Protein AF-A0A351JWB8-F1 (afdb_monomer_lite)

Sequence (113 aa):
MTRWIAVGLVFLVGVEALAQGTSRELGDQLLSFIQSTAELIGEGLVRLVNLVLPEHREIGPDLVQPLGYLGLITVILLLFGILEAARKVIWIVVAVGWVLLLVRIVLDVLRVT

Secondary structure (DSSP, 8-state):
-HHHHHHHHHHHHHHHHHHHHHHHHHHHHHHHHHHHHHHHHHHHHHHHHHHHS-TTSPPPGGGHHHHHHHHHHHHHHHHHHHHHHHHHHHHHHHHHHHHHHHHHHHHHHHH--

pLDDT: mean 82.53, std 13.2, range [49.47, 97.94]

Structure (mmCIF, N/CA/C/O backbone):
data_AF-A0A351JWB8-F1
#
_entry.id   AF-A0A351JWB8-F1
#
loop_
_atom_site.group_PDB
_atom_site.id
_atom_site.type_symbol
_atom_site.label_atom_id
_atom_site.label_alt_id
_atom_site.label_comp_id
_atom_site.label_asym_id
_atom_site.label_entity_id
_atom_site.label_seq_id
_atom_site.pdbx_PDB_ins_code
_atom_site.Cartn_x
_atom_site.Cartn_y
_atom_site.Cartn_z
_atom_site.occupancy
_atom_site.B_iso_or_equiv
_atom_site.auth_seq_id
_atom_site.auth_comp_id
_atom_site.auth_asym_id
_atom_site.auth_atom_id
_atom_site.pdbx_PDB_model_num
ATOM 1 N N . MET A 1 1 ? 21.751 49.439 18.386 1.00 56.28 1 MET A N 1
ATOM 2 C CA . MET A 1 1 ? 22.051 48.176 17.668 1.00 56.28 1 MET A CA 1
ATOM 3 C C . MET A 1 1 ? 21.227 46.982 18.171 1.00 56.28 1 MET A C 1
ATOM 5 O O . MET A 1 1 ? 20.914 46.106 17.383 1.00 56.28 1 MET A O 1
ATOM 9 N N . THR A 1 2 ? 20.759 46.981 19.423 1.00 60.03 2 THR A N 1
ATOM 10 C CA . THR A 1 2 ? 19.995 45.889 20.070 1.00 60.03 2 THR A CA 1
ATOM 11 C C . THR A 1 2 ? 18.649 45.535 19.413 1.00 60.03 2 THR A C 1
ATOM 13 O O . THR A 1 2 ? 18.224 44.386 19.448 1.00 60.03 2 THR A O 1
ATOM 16 N N . ARG A 1 3 ? 17.983 46.500 18.760 1.00 55.75 3 ARG A N 1
ATOM 17 C CA . ARG A 1 3 ? 16.656 46.306 18.137 1.00 55.75 3 ARG A CA 1
ATOM 18 C C . ARG A 1 3 ? 16.677 45.424 16.883 1.00 55.75 3 ARG A C 1
ATOM 20 O O . ARG A 1 3 ? 15.670 44.802 16.582 1.00 55.75 3 ARG A O 1
ATOM 27 N N . TRP A 1 4 ? 17.809 45.337 16.185 1.00 56.03 4 TRP A N 1
ATOM 28 C CA . TRP A 1 4 ? 17.942 44.515 14.974 1.00 56.03 4 TRP A CA 1
ATOM 29 C C . TRP A 1 4 ? 18.211 43.039 15.301 1.00 56.03 4 TRP A C 1
ATOM 31 O O . TRP A 1 4 ? 17.745 42.156 14.590 1.00 56.03 4 TRP A O 1
ATOM 41 N N . ILE A 1 5 ? 18.877 42.769 16.429 1.00 60.06 5 ILE A N 1
ATOM 42 C CA . ILE A 1 5 ? 19.139 41.405 16.914 1.00 60.06 5 ILE A CA 1
ATOM 43 C C . ILE A 1 5 ? 17.839 40.751 17.402 1.00 60.06 5 ILE A C 1
ATOM 45 O O . ILE A 1 5 ? 17.585 39.591 17.097 1.00 60.06 5 ILE A O 1
ATOM 49 N N . ALA A 1 6 ? 16.971 41.509 18.082 1.00 58.50 6 ALA A N 1
ATOM 50 C CA . ALA A 1 6 ? 15.677 41.008 18.547 1.00 58.50 6 ALA A CA 1
ATOM 51 C C . ALA A 1 6 ? 14.751 40.579 17.391 1.00 58.50 6 ALA A C 1
ATOM 53 O O . ALA A 1 6 ? 14.078 39.559 17.493 1.00 58.50 6 ALA A O 1
ATOM 54 N N . VAL A 1 7 ? 14.754 41.312 16.271 1.00 60.50 7 VAL A N 1
ATOM 55 C CA . VAL A 1 7 ? 13.951 40.960 15.085 1.00 60.50 7 VAL A CA 1
ATOM 56 C C . VAL A 1 7 ? 14.489 39.699 14.402 1.00 60.50 7 VAL A C 1
ATOM 58 O O . VAL A 1 7 ? 13.702 38.829 14.038 1.00 60.50 7 VAL A O 1
ATOM 61 N N . GLY A 1 8 ? 15.814 39.553 14.285 1.00 59.69 8 GLY A N 1
ATOM 62 C CA . GLY A 1 8 ? 16.426 38.344 13.718 1.00 59.69 8 GLY A CA 1
ATOM 63 C C . GLY A 1 8 ? 16.163 37.083 14.551 1.00 59.69 8 GLY A C 1
ATOM 64 O O . GLY A 1 8 ? 15.930 36.012 13.997 1.00 59.69 8 GLY A O 1
ATOM 65 N N . LEU A 1 9 ? 16.131 37.217 15.880 1.00 58.25 9 LEU A N 1
ATOM 66 C CA . LEU A 1 9 ? 15.932 36.097 16.804 1.00 58.25 9 LEU A CA 1
ATOM 67 C C . LEU A 1 9 ? 14.464 35.630 16.850 1.00 58.25 9 LEU A C 1
ATOM 69 O O . LEU A 1 9 ? 14.206 34.432 16.917 1.00 58.25 9 LEU A O 1
A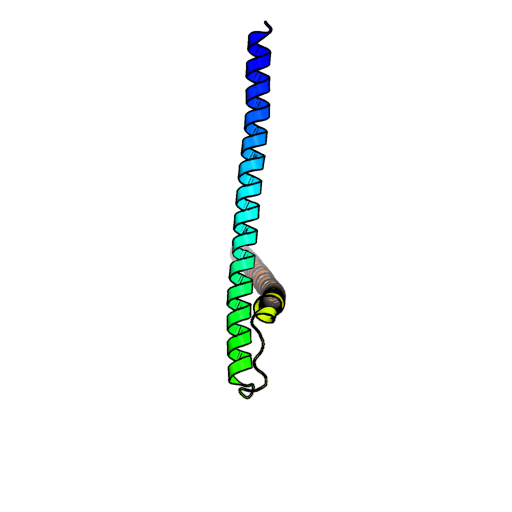TOM 73 N N . VAL A 1 10 ? 13.499 36.549 16.717 1.00 60.78 10 VAL A N 1
ATOM 74 C CA . VAL A 1 10 ? 12.066 36.214 16.591 1.00 60.78 10 VAL A CA 1
ATOM 75 C C . VAL A 1 10 ? 11.757 35.542 15.249 1.00 60.78 10 VAL A C 1
ATOM 77 O O . VAL A 1 10 ? 10.967 34.600 15.209 1.00 60.78 10 VAL A O 1
ATOM 80 N N . PHE A 1 11 ? 12.403 35.970 14.158 1.00 59.62 11 PHE A N 1
ATOM 81 C CA . PHE A 1 11 ? 12.224 35.340 12.845 1.00 59.62 11 PHE A CA 1
ATOM 82 C C . PHE A 1 11 ? 12.750 33.896 12.804 1.00 59.62 11 PHE A C 1
ATOM 84 O O . PHE A 1 11 ? 12.086 33.034 12.238 1.00 59.62 11 PHE A O 1
ATOM 91 N N . LEU A 1 12 ? 13.891 33.608 13.440 1.00 59.84 12 LEU A N 1
ATOM 92 C CA . LEU A 1 12 ? 14.439 32.245 13.517 1.00 59.84 12 LEU A CA 1
ATOM 93 C C . LEU A 1 12 ? 13.548 31.297 14.336 1.00 59.84 12 LEU A C 1
ATOM 95 O O . LEU A 1 12 ? 13.252 30.197 13.880 1.00 59.84 12 LEU A O 1
ATOM 99 N N . VAL A 1 13 ? 13.053 31.738 15.497 1.00 60.84 13 VAL A N 1
ATOM 100 C CA . VAL A 1 13 ? 12.159 30.926 16.348 1.00 60.84 13 VAL A CA 1
ATOM 101 C C . VAL A 1 13 ? 10.789 30.707 15.694 1.00 60.84 13 VAL A C 1
ATOM 103 O O . VAL A 1 13 ? 10.220 29.621 15.798 1.00 60.84 13 VAL A O 1
ATOM 106 N N . GLY A 1 14 ? 10.265 31.709 14.980 1.00 61.34 14 GLY A N 1
ATOM 107 C CA . GLY A 1 14 ? 8.997 31.591 14.257 1.00 61.34 14 GLY A CA 1
ATOM 108 C C . GLY A 1 14 ? 9.033 30.537 13.145 1.00 61.34 14 GLY A C 1
ATOM 109 O O . GLY A 1 14 ? 8.073 29.791 12.985 1.00 61.34 14 GLY A O 1
ATOM 110 N N . VAL A 1 15 ? 10.146 30.423 12.412 1.00 62.34 15 VAL A N 1
ATOM 111 C CA . VAL A 1 15 ? 10.291 29.435 11.327 1.00 62.34 15 VAL A CA 1
ATOM 112 C C . VAL A 1 15 ? 10.356 28.002 11.868 1.00 62.34 15 VAL A C 1
ATOM 114 O O . VAL A 1 15 ? 9.712 27.116 11.307 1.00 62.34 15 VAL A O 1
ATOM 117 N N . GLU A 1 16 ? 11.052 27.765 12.984 1.00 60.25 16 GLU A N 1
ATOM 118 C CA . GLU A 1 16 ? 11.097 26.430 13.600 1.00 60.25 16 GLU A CA 1
ATOM 119 C C . GLU A 1 16 ? 9.748 26.020 14.206 1.00 60.25 16 GLU A C 1
ATOM 121 O O . GLU A 1 16 ? 9.339 24.866 14.078 1.00 60.25 16 GLU A O 1
ATOM 126 N N . ALA A 1 17 ? 9.007 26.967 14.791 1.00 63.38 17 ALA A N 1
ATOM 127 C CA . ALA A 1 17 ? 7.660 26.717 15.299 1.00 63.38 17 ALA A CA 1
ATOM 128 C C . ALA A 1 17 ? 6.665 26.369 14.175 1.00 63.38 17 ALA A C 1
ATOM 130 O O . ALA A 1 17 ? 5.829 25.482 14.347 1.00 63.38 17 ALA A O 1
ATOM 131 N N . LEU A 1 18 ? 6.778 27.010 13.005 1.00 63.53 18 LEU A N 1
ATOM 132 C CA . LEU A 1 18 ? 5.954 26.686 11.833 1.00 63.53 18 LEU A CA 1
ATOM 133 C C . LEU A 1 18 ? 6.305 25.314 11.239 1.00 63.53 18 LEU A C 1
ATOM 135 O O . LEU A 1 18 ? 5.407 24.557 10.862 1.00 63.53 18 LEU A O 1
ATOM 139 N N . ALA A 1 19 ? 7.591 24.956 11.203 1.00 66.06 19 ALA A N 1
ATOM 140 C CA . ALA A 1 19 ? 8.038 23.633 10.767 1.00 66.06 19 ALA A CA 1
ATOM 141 C C . ALA A 1 19 ? 7.582 22.520 11.733 1.00 66.06 19 ALA A C 1
ATOM 143 O O . ALA A 1 19 ? 7.132 21.455 11.300 1.00 66.06 19 ALA A O 1
ATOM 144 N N . GLN A 1 20 ? 7.631 22.772 13.045 1.00 69.69 20 GLN A N 1
ATOM 145 C CA . GLN A 1 20 ? 7.108 21.854 14.062 1.00 69.69 20 GLN A CA 1
ATOM 146 C C . GLN A 1 20 ? 5.580 21.730 14.015 1.00 69.69 20 GLN A C 1
ATOM 148 O O . GLN A 1 20 ? 5.059 20.628 14.172 1.00 69.69 20 GLN A O 1
ATOM 153 N N . GLY A 1 21 ? 4.861 22.828 13.765 1.00 73.81 21 GLY A N 1
ATOM 154 C CA . GLY A 1 21 ? 3.408 22.806 13.581 1.00 73.81 21 GLY A CA 1
ATOM 155 C C . GLY A 1 21 ? 3.006 21.963 12.373 1.00 73.81 21 GLY A C 1
ATOM 156 O O . GLY A 1 21 ? 2.210 21.041 12.503 1.00 73.81 21 GLY A O 1
ATOM 157 N N . THR A 1 22 ? 3.660 22.198 11.232 1.00 78.06 22 THR A N 1
ATOM 158 C CA . THR A 1 22 ? 3.401 21.458 9.986 1.00 78.06 22 THR A CA 1
ATOM 159 C C . THR A 1 22 ? 3.710 19.966 10.135 1.00 78.06 22 THR A C 1
ATOM 161 O O . THR A 1 22 ? 2.926 19.122 9.715 1.00 78.06 22 THR A O 1
ATOM 164 N N . SER A 1 23 ? 4.842 19.608 10.750 1.00 77.50 23 SER A N 1
ATOM 165 C CA . SER A 1 23 ? 5.201 18.195 10.953 1.00 77.50 23 SER A CA 1
ATOM 166 C C . SER A 1 23 ? 4.276 17.468 11.932 1.00 77.50 23 SER A C 1
ATOM 168 O O . SER A 1 23 ? 3.962 16.302 11.697 1.00 77.50 23 SER A O 1
ATOM 170 N N . ARG A 1 24 ? 3.800 18.139 12.991 1.00 81.38 24 ARG A N 1
ATOM 171 C CA . ARG A 1 24 ? 2.776 17.581 13.889 1.00 81.38 24 ARG A CA 1
ATOM 172 C C . ARG A 1 24 ? 1.453 17.359 13.177 1.00 81.38 24 ARG A C 1
ATOM 174 O O . ARG A 1 24 ? 0.903 16.275 13.284 1.00 81.38 24 ARG A O 1
ATOM 181 N N . GLU A 1 25 ? 0.992 18.340 12.412 1.00 86.19 25 GLU A N 1
ATOM 182 C CA . GLU A 1 25 ? -0.284 18.255 11.700 1.00 86.19 25 GLU A CA 1
ATOM 183 C C . GLU A 1 25 ? -0.272 17.135 10.649 1.00 86.19 25 GLU A C 1
ATOM 185 O O . GLU A 1 25 ? -1.203 16.336 10.582 1.00 86.19 25 GLU A O 1
ATOM 190 N N . LEU A 1 26 ? 0.835 16.985 9.911 1.00 88.38 26 LEU A N 1
ATOM 191 C CA . LEU A 1 26 ? 1.038 15.852 9.002 1.00 88.38 26 LEU A CA 1
ATOM 192 C C . LEU A 1 26 ? 1.067 14.506 9.743 1.00 88.38 26 LEU A C 1
ATOM 194 O O . LEU A 1 26 ? 0.512 13.521 9.254 1.00 88.38 26 LEU A O 1
ATOM 198 N N . GLY A 1 27 ? 1.710 14.451 10.912 1.00 87.69 27 GLY A N 1
ATOM 199 C CA . GLY A 1 27 ? 1.752 13.257 11.756 1.00 87.69 27 GLY A CA 1
ATOM 200 C C . GLY A 1 27 ? 0.368 12.853 12.261 1.00 87.69 27 GLY A C 1
ATOM 201 O O . GLY A 1 27 ? -0.024 11.698 12.105 1.00 87.69 27 GLY A O 1
ATOM 202 N N . ASP A 1 28 ? -0.392 13.810 12.788 1.00 90.81 28 ASP A N 1
ATOM 203 C CA . ASP A 1 28 ? -1.752 13.602 13.288 1.00 90.81 28 ASP A CA 1
ATOM 204 C C . ASP A 1 28 ? -2.701 13.182 12.160 1.00 90.81 28 ASP A C 1
ATOM 206 O O . ASP A 1 28 ? -3.511 12.269 12.329 1.00 90.81 28 ASP A O 1
ATOM 210 N N . GLN A 1 29 ? -2.559 13.777 10.973 1.00 91.94 29 GLN A N 1
ATOM 211 C CA . GLN A 1 29 ? -3.353 13.414 9.803 1.00 91.94 29 GLN A CA 1
ATOM 212 C C .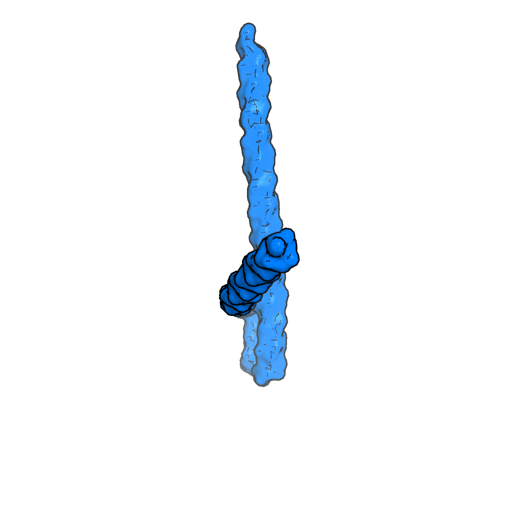 GLN A 1 29 ? -3.047 11.988 9.319 1.00 91.94 29 GLN A C 1
ATOM 214 O O . GLN A 1 29 ? -3.966 11.241 8.978 1.00 91.94 29 GLN A O 1
ATOM 219 N N . LEU A 1 30 ? -1.776 11.575 9.333 1.00 92.25 30 LEU A N 1
ATOM 220 C CA . LEU A 1 30 ? -1.379 10.200 9.016 1.00 92.25 30 LEU A CA 1
ATOM 221 C C . LEU A 1 30 ? -1.881 9.200 10.064 1.00 92.25 30 LEU A C 1
ATOM 223 O O . LEU A 1 30 ? -2.408 8.152 9.697 1.00 92.25 30 LEU A O 1
ATOM 227 N N . LEU A 1 31 ? -1.752 9.517 11.354 1.00 90.06 31 LEU A N 1
ATOM 228 C CA . LEU A 1 31 ? -2.277 8.696 12.449 1.00 90.06 31 LEU A CA 1
ATOM 229 C C . LEU A 1 31 ? -3.793 8.529 12.338 1.00 90.06 31 LEU A C 1
ATOM 231 O O . LEU A 1 31 ? -4.287 7.407 12.424 1.00 90.06 31 LEU A O 1
ATOM 235 N N . SER A 1 32 ? -4.515 9.616 12.068 1.00 92.69 32 SER A N 1
ATOM 236 C CA . SER A 1 32 ? -5.960 9.592 11.843 1.00 92.69 32 SER A CA 1
ATOM 237 C C . SER A 1 32 ? -6.330 8.722 10.641 1.00 92.69 32 SER A C 1
ATOM 239 O O . SER A 1 32 ? -7.251 7.909 10.728 1.00 92.69 32 SER A O 1
ATOM 241 N N . PHE A 1 33 ? -5.575 8.817 9.543 1.00 91.25 33 PHE A N 1
ATOM 242 C CA . PHE A 1 33 ? -5.787 7.975 8.369 1.00 91.25 33 PHE A CA 1
ATOM 243 C C . PHE A 1 33 ? -5.568 6.487 8.674 1.00 91.25 33 PHE A C 1
ATOM 245 O O . PHE A 1 33 ? -6.392 5.648 8.301 1.00 91.25 33 PHE A O 1
ATOM 252 N N . ILE A 1 34 ? -4.484 6.148 9.379 1.00 91.25 34 ILE A N 1
ATOM 253 C CA . ILE A 1 34 ? -4.180 4.770 9.789 1.00 91.25 34 ILE A CA 1
ATOM 254 C C . ILE A 1 34 ? -5.274 4.239 10.716 1.00 91.25 34 ILE A C 1
ATOM 256 O O . ILE A 1 34 ? -5.763 3.132 10.498 1.00 91.25 34 ILE A O 1
ATOM 260 N N . GLN A 1 35 ? -5.687 5.030 11.707 1.00 92.62 35 GLN A N 1
ATOM 261 C CA . GLN A 1 35 ? -6.730 4.655 12.656 1.00 92.62 35 GLN A CA 1
ATOM 262 C C . GLN A 1 35 ? -8.070 4.417 11.952 1.00 92.62 35 GLN A C 1
ATOM 264 O O . GLN A 1 35 ? -8.679 3.368 12.148 1.00 92.62 35 GLN A O 1
ATOM 269 N N . SER A 1 36 ? -8.485 5.335 11.075 1.00 92.94 36 SER A N 1
ATOM 270 C CA . SER A 1 36 ? -9.716 5.200 10.288 1.00 92.94 36 SER A CA 1
ATOM 271 C C . SER A 1 36 ? -9.681 3.972 9.373 1.00 92.94 36 SER A C 1
ATOM 273 O O . SER A 1 36 ? -10.660 3.232 9.276 1.00 92.94 36 SER A O 1
ATOM 275 N N . THR A 1 37 ? -8.539 3.708 8.734 1.00 91.94 37 THR A N 1
ATOM 276 C CA . THR A 1 37 ? -8.373 2.532 7.870 1.00 91.94 37 THR A CA 1
ATOM 277 C C . THR A 1 37 ? -8.424 1.239 8.684 1.00 91.94 37 THR A C 1
ATOM 279 O O . THR A 1 37 ? -9.073 0.278 8.271 1.00 91.94 37 THR A O 1
ATOM 282 N N . ALA A 1 38 ? -7.766 1.208 9.846 1.00 91.31 38 ALA A N 1
ATOM 283 C CA . ALA A 1 38 ? -7.791 0.063 10.746 1.00 91.31 38 ALA A CA 1
ATOM 284 C C . ALA A 1 38 ? -9.216 -0.218 11.242 1.00 91.31 38 ALA A C 1
ATOM 286 O O . ALA A 1 38 ? -9.644 -1.365 11.185 1.00 91.31 38 ALA A O 1
ATOM 287 N N . GLU A 1 39 ? -9.977 0.798 11.652 1.00 91.88 39 GLU A N 1
ATOM 288 C CA . GLU A 1 39 ? -11.384 0.637 12.049 1.00 91.88 39 GLU A CA 1
ATOM 289 C C . GLU A 1 39 ? -12.248 0.092 10.909 1.00 91.88 39 GLU A 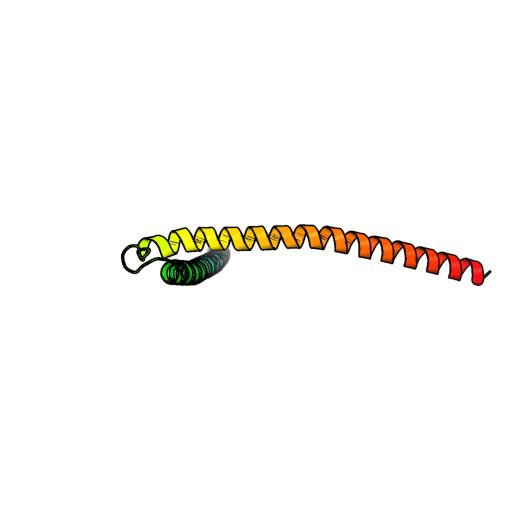C 1
ATOM 291 O O . GLU A 1 39 ? -12.964 -0.885 11.111 1.00 91.88 39 GLU A O 1
ATOM 296 N N . LEU A 1 40 ? -12.123 0.634 9.692 1.00 92.88 40 LEU A N 1
ATOM 297 C CA . LEU A 1 40 ? -12.869 0.145 8.526 1.00 92.88 40 LEU A CA 1
ATOM 298 C C . LEU A 1 40 ? -12.562 -1.322 8.201 1.00 92.88 40 LEU A C 1
ATOM 300 O O . LEU A 1 40 ? -13.474 -2.113 7.947 1.00 92.88 40 LEU A O 1
ATOM 304 N N . ILE A 1 41 ? -11.281 -1.701 8.215 1.00 91.06 41 ILE A N 1
ATOM 305 C CA . ILE A 1 41 ? -10.862 -3.091 8.004 1.00 91.06 41 ILE A CA 1
ATOM 306 C C . ILE A 1 41 ? -11.380 -3.974 9.143 1.00 91.06 41 ILE A C 1
ATOM 308 O O . ILE A 1 41 ? -11.905 -5.057 8.889 1.00 91.06 41 ILE A O 1
ATOM 312 N N . GLY A 1 42 ? -11.266 -3.507 10.385 1.00 89.94 42 GLY A N 1
ATOM 313 C CA . GLY A 1 42 ? -11.716 -4.208 11.581 1.00 89.94 42 GLY A CA 1
ATOM 314 C C . GLY A 1 42 ? -13.211 -4.488 11.556 1.00 89.94 42 GLY A C 1
ATOM 315 O O . GLY A 1 42 ? -13.621 -5.628 11.754 1.00 89.94 42 GLY A O 1
ATOM 316 N N . GLU A 1 43 ? -14.027 -3.484 11.236 1.00 90.44 43 GLU A N 1
ATOM 317 C CA . GLU A 1 43 ? -15.473 -3.640 11.097 1.00 90.44 43 GLU A CA 1
ATOM 318 C C . GLU A 1 43 ? -15.821 -4.610 9.972 1.00 90.44 43 GLU A C 1
ATOM 320 O O . GLU A 1 43 ? -16.674 -5.480 10.149 1.00 90.44 43 GLU A O 1
ATOM 325 N N . GLY A 1 44 ? -15.155 -4.483 8.821 1.00 88.38 44 GLY A N 1
ATOM 326 C CA . GLY A 1 44 ? -15.354 -5.381 7.689 1.00 88.38 44 GLY A CA 1
ATOM 327 C C . GLY A 1 44 ? -15.068 -6.835 8.061 1.00 88.38 44 GLY A C 1
ATOM 328 O O . GLY A 1 44 ? -15.876 -7.717 7.767 1.00 88.38 44 GLY A O 1
ATOM 329 N N . LEU A 1 45 ? -13.959 -7.080 8.763 1.00 86.56 45 LEU A N 1
ATOM 330 C CA . LEU A 1 45 ? -13.579 -8.408 9.240 1.00 86.56 45 LEU A CA 1
ATOM 331 C C . LEU A 1 45 ? -14.550 -8.934 10.300 1.00 86.56 45 LEU A C 1
ATOM 333 O O . LEU A 1 45 ? -15.004 -10.068 10.176 1.00 86.56 45 LEU A O 1
ATOM 337 N N . VAL A 1 46 ? -14.925 -8.129 11.298 1.00 87.44 46 VAL A N 1
ATOM 338 C CA . VAL A 1 46 ? -15.897 -8.536 12.327 1.00 87.44 46 VAL A CA 1
ATOM 339 C C . VAL A 1 46 ? -17.245 -8.879 11.697 1.00 87.44 46 VAL A C 1
ATOM 341 O O . VAL A 1 46 ? -17.811 -9.919 12.021 1.00 87.44 46 VAL A O 1
ATOM 344 N N . ARG A 1 47 ? -17.736 -8.081 10.739 1.00 85.69 47 ARG A N 1
ATOM 345 C CA . ARG A 1 47 ? -18.970 -8.394 9.998 1.00 85.69 47 ARG A CA 1
ATOM 346 C C . ARG A 1 47 ? -18.848 -9.689 9.200 1.00 85.69 47 ARG A C 1
ATOM 348 O O . ARG A 1 47 ? -19.785 -10.482 9.206 1.00 85.69 47 ARG A O 1
ATOM 355 N N . LEU A 1 48 ? -17.710 -9.925 8.539 1.00 86.25 48 LEU A N 1
ATOM 356 C CA . LEU A 1 48 ? -17.463 -11.174 7.810 1.00 86.25 48 LEU A CA 1
ATOM 357 C C . LEU A 1 48 ? -17.492 -12.386 8.744 1.00 86.25 48 LEU A C 1
ATOM 359 O O . LEU A 1 48 ? -18.067 -13.417 8.406 1.00 86.25 48 LEU A O 1
ATOM 363 N N . VAL A 1 49 ? -16.866 -12.263 9.914 1.00 84.94 49 VAL A N 1
ATOM 364 C CA . VAL A 1 49 ? -16.793 -13.345 10.893 1.00 84.94 49 VAL A CA 1
ATOM 365 C C . VAL A 1 49 ? -18.161 -13.582 11.532 1.00 84.94 49 VAL A C 1
ATOM 367 O O . VAL A 1 49 ? -18.603 -14.725 11.589 1.00 84.94 49 VAL A O 1
ATOM 370 N N . ASN A 1 50 ? -18.889 -12.529 11.905 1.00 83.12 50 ASN A N 1
ATOM 371 C CA . ASN A 1 50 ? -20.247 -12.640 12.446 1.00 83.12 50 ASN A CA 1
ATOM 372 C C . ASN A 1 50 ? -21.260 -13.189 11.422 1.00 83.12 50 ASN A C 1
ATOM 374 O O . ASN A 1 50 ? -22.263 -13.758 11.828 1.00 83.12 50 ASN A O 1
ATOM 378 N N . LEU A 1 51 ? -20.997 -13.099 10.110 1.00 82.69 51 LEU A N 1
ATOM 379 C CA . LEU A 1 51 ? -21.812 -13.772 9.085 1.00 82.69 51 LEU A CA 1
ATOM 380 C C . LEU A 1 51 ? -21.677 -15.306 9.144 1.00 82.69 51 LEU A C 1
ATOM 382 O O . LEU A 1 51 ? -22.596 -16.034 8.777 1.00 82.69 51 LEU A O 1
ATOM 386 N N . VAL A 1 52 ? -20.506 -15.795 9.555 1.00 80.88 52 VAL A N 1
ATOM 387 C CA . VAL A 1 52 ? -20.175 -17.227 9.599 1.00 80.88 52 VAL A CA 1
ATOM 388 C C . VAL A 1 52 ? -20.403 -17.811 10.996 1.00 80.88 52 VAL A C 1
ATOM 390 O O . VAL A 1 52 ? -20.641 -19.013 11.130 1.00 80.88 52 VAL A O 1
ATOM 393 N N . LEU A 1 53 ? -20.335 -16.988 12.046 1.00 77.62 53 LEU A N 1
ATOM 394 C CA . LEU A 1 53 ? -20.559 -17.425 13.421 1.00 77.62 53 LEU A CA 1
ATOM 395 C C . LEU A 1 53 ? -22.059 -17.469 13.762 1.00 77.62 53 LEU A C 1
ATOM 397 O O . LEU A 1 53 ? -22.808 -16.573 13.390 1.00 77.62 53 LEU A O 1
ATOM 401 N N . PRO A 1 54 ? -22.516 -18.493 14.507 1.00 68.50 54 PRO A N 1
ATOM 402 C CA . PRO A 1 54 ? -23.878 -18.523 15.032 1.00 68.50 54 PRO A CA 1
ATOM 403 C C . PRO A 1 54 ? -24.091 -17.378 16.037 1.00 68.50 54 PRO A C 1
ATOM 405 O O . PRO A 1 54 ? -23.182 -17.092 16.816 1.00 68.50 54 PRO A O 1
ATOM 408 N N . GLU A 1 55 ? -25.305 -16.806 16.083 1.00 64.25 55 GLU A N 1
ATOM 409 C CA . GLU A 1 55 ? -25.714 -15.605 16.863 1.00 64.25 55 GLU A CA 1
ATOM 410 C C . GLU A 1 55 ? -25.304 -15.596 18.355 1.00 64.25 55 GLU A C 1
ATOM 412 O O . GLU A 1 55 ? -25.322 -14.573 19.024 1.00 64.25 55 GLU A O 1
ATOM 417 N N . HIS A 1 56 ? -24.894 -16.739 18.904 1.00 62.59 56 HIS A N 1
ATOM 418 C CA . HIS A 1 56 ? -24.492 -16.894 20.303 1.00 62.59 56 HIS A CA 1
ATOM 419 C C . HIS A 1 56 ? -22.974 -16.726 20.530 1.00 62.59 56 HIS A C 1
ATOM 421 O O . HIS A 1 56 ? -22.502 -16.897 21.654 1.00 62.59 56 HIS A O 1
ATOM 427 N N . ARG A 1 57 ? -22.186 -16.458 19.477 1.00 65.62 57 ARG A N 1
ATOM 428 C CA . ARG A 1 57 ? -20.724 -16.252 19.536 1.00 65.62 57 ARG A CA 1
ATOM 429 C C . ARG A 1 57 ? -20.269 -14.995 18.792 1.00 65.62 57 ARG A C 1
ATOM 431 O O . ARG A 1 57 ? -19.162 -14.969 18.264 1.00 65.62 57 ARG A O 1
ATOM 438 N N . GLU A 1 58 ? -21.110 -13.971 18.725 1.00 68.62 58 GLU A N 1
ATOM 439 C CA . GLU A 1 58 ? -20.739 -12.718 18.070 1.00 68.62 58 GLU A CA 1
ATOM 440 C C . GLU A 1 58 ? -19.461 -12.127 18.676 1.00 68.62 58 GLU A C 1
ATOM 442 O O . GLU A 1 58 ? -19.259 -12.105 19.895 1.00 68.62 58 GLU A O 1
ATOM 447 N N . ILE A 1 59 ? -18.576 -11.660 17.801 1.00 72.50 59 ILE A N 1
ATOM 448 C CA . ILE A 1 59 ? -17.367 -10.957 18.204 1.00 72.50 59 ILE A CA 1
ATOM 449 C C . ILE A 1 59 ? -17.773 -9.563 18.678 1.00 72.50 59 ILE A C 1
ATOM 451 O O . ILE A 1 59 ? -18.345 -8.782 17.917 1.00 72.50 59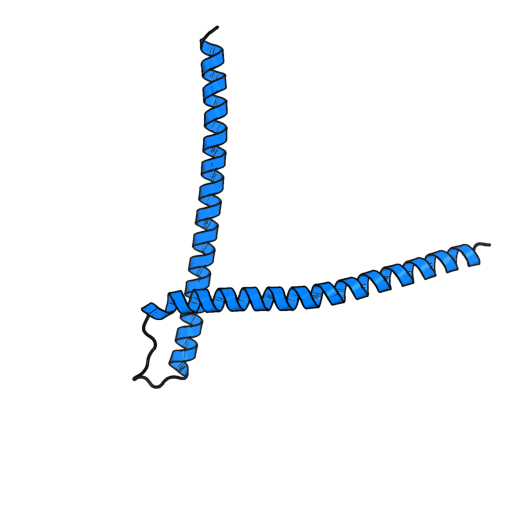 ILE A O 1
ATOM 455 N N . GLY A 1 60 ? -17.471 -9.270 19.943 1.00 72.88 60 GLY A N 1
ATOM 456 C CA . GLY A 1 60 ? -17.765 -7.978 20.553 1.00 72.88 60 GLY A CA 1
ATOM 457 C C . GLY A 1 60 ? -17.018 -6.814 19.882 1.00 72.88 60 GLY A C 1
ATOM 458 O O . GLY A 1 60 ? -15.948 -7.015 19.295 1.00 72.88 60 GLY A O 1
ATOM 459 N N . PRO A 1 61 ? -17.546 -5.582 19.997 1.00 76.06 61 PRO A N 1
ATOM 460 C CA . PRO A 1 61 ? -16.980 -4.393 19.355 1.00 76.06 61 PRO A CA 1
ATOM 461 C C . PRO A 1 61 ? -15.549 -4.075 19.815 1.00 76.06 61 PRO A C 1
ATOM 463 O O . PRO A 1 61 ? -14.777 -3.495 19.057 1.00 76.06 61 PRO A O 1
ATOM 466 N N . ASP A 1 62 ? -15.147 -4.533 21.002 1.00 84.19 62 ASP A N 1
ATOM 467 C CA . ASP A 1 62 ? -13.793 -4.348 21.542 1.00 84.19 62 ASP A CA 1
ATOM 468 C C . ASP A 1 62 ? -12.698 -5.020 20.689 1.00 84.19 62 ASP A C 1
ATOM 470 O O . ASP A 1 62 ? -11.526 -4.650 20.755 1.00 84.19 62 ASP A O 1
ATOM 474 N N . LEU A 1 63 ? -13.067 -6.006 19.864 1.00 82.56 63 LEU A N 1
ATOM 475 C CA . LEU A 1 63 ? -12.144 -6.728 18.984 1.00 82.56 63 LEU A CA 1
ATOM 476 C C . LEU A 1 63 ? -12.012 -6.093 17.596 1.00 82.56 63 LEU A C 1
ATOM 478 O O . LEU A 1 63 ? -11.092 -6.458 16.864 1.00 82.56 63 LEU A O 1
ATOM 482 N N . VAL A 1 64 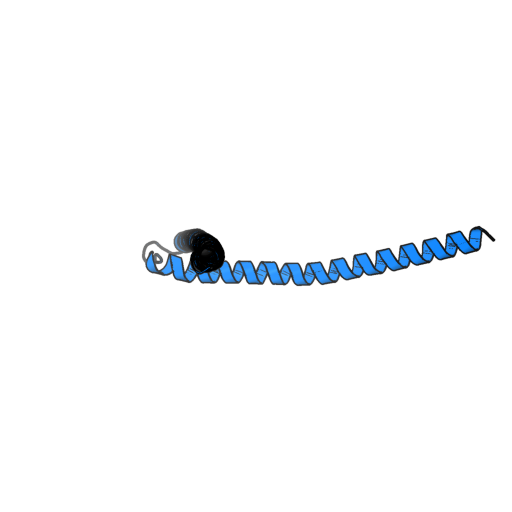? -12.859 -5.116 17.253 1.00 85.62 64 VAL A N 1
ATOM 483 C CA . VAL A 1 64 ? -12.812 -4.403 15.966 1.00 85.62 64 VAL A CA 1
ATOM 484 C C . VAL A 1 64 ? -11.446 -3.757 15.769 1.00 85.62 64 VAL A C 1
ATOM 486 O O . VAL A 1 64 ? -10.802 -3.972 14.746 1.00 85.62 64 VAL A O 1
ATOM 489 N N . GLN A 1 65 ? -10.963 -3.013 16.764 1.00 86.75 65 GLN A N 1
ATOM 490 C CA . GLN A 1 65 ? -9.726 -2.252 16.626 1.00 86.75 65 GLN A CA 1
ATOM 491 C C . GLN A 1 65 ? -8.469 -3.147 16.574 1.00 86.75 65 GLN A C 1
ATOM 493 O O . GLN A 1 65 ? -7.692 -3.000 15.627 1.00 86.75 65 GLN A O 1
ATOM 498 N N . PRO A 1 66 ? -8.263 -4.128 17.480 1.00 87.62 66 PRO A N 1
ATOM 499 C CA . PRO A 1 66 ? -7.145 -5.071 17.377 1.00 87.62 66 PRO A CA 1
ATOM 500 C C . PRO A 1 66 ? -7.150 -5.882 16.073 1.00 87.62 66 PRO A C 1
ATOM 502 O O . PRO A 1 66 ? -6.101 -6.054 15.447 1.00 87.62 66 PRO A O 1
ATOM 505 N N . LEU A 1 67 ? -8.323 -6.356 15.636 1.00 89.38 67 LEU A N 1
ATOM 506 C CA . LEU A 1 67 ? -8.460 -7.117 14.393 1.00 89.38 67 LEU A CA 1
ATOM 507 C C . LEU A 1 67 ? -8.211 -6.235 13.165 1.00 89.38 67 LEU A C 1
ATOM 509 O O . LEU A 1 67 ? -7.585 -6.674 12.203 1.00 89.38 67 LEU A O 1
ATOM 513 N N . GLY A 1 68 ? -8.643 -4.978 13.228 1.00 89.75 68 GLY A N 1
ATOM 514 C CA . GLY A 1 68 ? -8.394 -3.956 12.223 1.00 89.75 68 GLY A CA 1
ATOM 515 C C . GLY A 1 68 ? -6.913 -3.677 12.003 1.00 89.75 68 GLY A C 1
ATOM 516 O O . GLY A 1 68 ? -6.445 -3.720 10.866 1.00 89.75 68 GLY A O 1
ATOM 517 N N . TYR A 1 69 ? -6.146 -3.481 13.080 1.00 92.00 69 TYR A N 1
ATOM 518 C CA . TYR A 1 69 ? -4.690 -3.321 12.992 1.00 92.00 69 TYR A CA 1
ATOM 519 C C . TYR A 1 69 ? -3.997 -4.579 12.452 1.00 92.00 69 TYR A C 1
ATOM 521 O O . TYR A 1 69 ? -3.112 -4.473 11.602 1.00 92.00 69 TYR A O 1
ATOM 529 N N . LEU A 1 70 ? -4.415 -5.772 12.890 1.00 92.38 70 LEU A N 1
ATOM 530 C CA . LEU A 1 70 ? -3.874 -7.035 12.380 1.00 92.38 70 LEU A CA 1
ATOM 531 C C . LEU A 1 70 ? -4.156 -7.203 10.879 1.00 92.38 70 LEU A C 1
ATOM 533 O O . LEU A 1 70 ? -3.264 -7.572 10.110 1.00 92.38 70 LEU A O 1
ATOM 537 N N . GLY A 1 71 ? -5.381 -6.892 10.453 1.00 91.31 71 GLY A N 1
ATOM 538 C CA . GLY A 1 71 ? -5.792 -6.905 9.054 1.00 91.31 71 GLY A CA 1
ATOM 539 C C . GLY A 1 71 ? -5.005 -5.897 8.223 1.00 91.31 71 GLY A C 1
ATOM 540 O O . GLY A 1 71 ? -4.480 -6.254 7.171 1.00 91.31 71 GLY A O 1
ATOM 541 N N . LEU A 1 72 ? -4.835 -4.672 8.725 1.00 92.44 72 LEU A N 1
ATOM 542 C CA . LEU A 1 72 ? -4.055 -3.629 8.063 1.00 92.44 72 LEU A CA 1
ATOM 543 C C . LEU A 1 72 ? -2.599 -4.063 7.851 1.00 92.44 72 LEU A C 1
ATOM 545 O O . LEU A 1 72 ? -2.095 -3.981 6.732 1.00 92.44 72 LEU A O 1
ATOM 549 N N . ILE A 1 73 ? -1.935 -4.582 8.889 1.00 91.88 73 ILE A N 1
ATOM 550 C CA . ILE A 1 73 ? -0.558 -5.089 8.782 1.00 91.88 73 ILE A CA 1
ATOM 551 C C . ILE A 1 73 ? -0.490 -6.242 7.781 1.00 91.88 73 ILE A C 1
ATOM 553 O O . ILE A 1 73 ? 0.417 -6.282 6.953 1.00 91.88 73 ILE A O 1
ATOM 557 N N . THR A 1 74 ? -1.463 -7.152 7.809 1.00 91.81 74 THR A N 1
ATOM 558 C CA . THR A 1 74 ? -1.524 -8.277 6.869 1.00 91.81 74 THR A CA 1
ATOM 559 C C . THR A 1 74 ? -1.636 -7.786 5.427 1.00 91.81 74 THR A C 1
ATOM 561 O O . THR A 1 74 ? -0.884 -8.246 4.573 1.00 91.81 74 THR A O 1
ATOM 564 N N . VAL A 1 75 ? -2.514 -6.816 5.151 1.00 90.31 75 VAL A N 1
ATOM 565 C CA . VAL A 1 75 ? -2.671 -6.198 3.824 1.00 90.31 75 VAL A CA 1
ATOM 566 C C . VAL A 1 75 ? -1.372 -5.534 3.380 1.00 90.31 75 VAL A C 1
ATOM 568 O O . VAL A 1 75 ? -0.941 -5.750 2.251 1.00 90.31 75 VAL A O 1
ATOM 571 N N . ILE A 1 76 ? -0.720 -4.772 4.263 1.00 90.69 76 ILE A N 1
ATOM 572 C CA . ILE A 1 76 ? 0.564 -4.122 3.974 1.00 90.69 76 ILE A CA 1
ATOM 573 C C . ILE A 1 76 ? 1.626 -5.171 3.632 1.00 90.69 76 ILE A C 1
ATOM 575 O O . ILE A 1 76 ? 2.289 -5.048 2.605 1.00 90.69 76 ILE A O 1
ATOM 579 N N . LEU A 1 77 ? 1.764 -6.226 4.439 1.00 89.62 77 LEU A N 1
ATOM 580 C CA . LEU A 1 77 ? 2.714 -7.312 4.186 1.00 89.62 77 LEU A CA 1
ATOM 581 C C . LEU A 1 77 ? 2.442 -8.010 2.850 1.00 89.62 77 LEU A C 1
ATOM 583 O O . LEU A 1 77 ? 3.375 -8.275 2.095 1.00 89.62 77 LEU A O 1
ATOM 587 N N . LEU A 1 78 ? 1.174 -8.268 2.531 1.00 91.62 78 LEU A N 1
ATOM 588 C CA . LEU A 1 78 ? 0.764 -8.890 1.273 1.00 91.62 78 LEU A CA 1
ATOM 589 C C . LEU A 1 78 ? 1.107 -7.981 0.082 1.00 91.62 78 LEU A C 1
ATOM 591 O O . LEU A 1 78 ? 1.671 -8.441 -0.910 1.00 91.62 78 LEU A O 1
ATOM 595 N N . LEU A 1 79 ? 0.850 -6.678 0.211 1.00 89.62 79 LEU A N 1
ATOM 596 C CA . LEU A 1 79 ? 1.181 -5.678 -0.800 1.00 89.62 79 LEU A CA 1
ATOM 597 C C . LEU A 1 79 ? 2.694 -5.615 -1.044 1.00 89.62 79 LEU A C 1
ATOM 599 O O . LEU A 1 79 ? 3.132 -5.699 -2.189 1.00 89.62 79 LEU A O 1
ATOM 603 N N . PHE A 1 80 ? 3.496 -5.536 0.022 1.00 88.81 80 PHE A N 1
ATOM 604 C CA . PHE A 1 80 ? 4.958 -5.552 -0.067 1.00 88.81 80 PHE A CA 1
ATOM 605 C C . PHE A 1 80 ? 5.487 -6.855 -0.676 1.00 88.81 80 PHE A C 1
ATOM 607 O O . PHE A 1 80 ? 6.355 -6.802 -1.546 1.00 88.81 80 PHE A O 1
ATOM 614 N N . GLY A 1 81 ? 4.929 -8.006 -0.295 1.00 85.56 81 GLY A N 1
ATOM 615 C CA . GLY A 1 81 ? 5.299 -9.301 -0.867 1.00 85.56 81 GLY A CA 1
ATOM 616 C C . GLY A 1 81 ? 5.038 -9.376 -2.375 1.00 85.56 81 GLY A C 1
ATOM 617 O O . GLY A 1 81 ? 5.896 -9.825 -3.138 1.00 85.56 81 GLY A O 1
ATOM 618 N N . ILE A 1 82 ? 3.889 -8.868 -2.837 1.00 87.00 82 ILE A N 1
ATOM 619 C CA . ILE A 1 82 ? 3.583 -8.774 -4.273 1.00 87.00 82 ILE A CA 1
ATOM 620 C C . ILE A 1 82 ? 4.526 -7.781 -4.964 1.00 87.00 82 ILE A C 1
ATOM 622 O O . ILE A 1 82 ? 5.025 -8.069 -6.054 1.00 87.00 82 ILE A O 1
ATOM 626 N N . LEU A 1 83 ? 4.802 -6.628 -4.347 1.00 89.06 83 LEU A N 1
ATOM 627 C CA . LEU A 1 83 ? 5.731 -5.632 -4.888 1.00 89.06 83 LEU A CA 1
ATOM 628 C C . LEU A 1 83 ? 7.144 -6.197 -5.062 1.00 89.06 83 LEU A C 1
ATOM 630 O O . LEU A 1 83 ? 7.816 -5.873 -6.040 1.00 89.06 83 LEU A O 1
ATOM 634 N N . GLU A 1 84 ? 7.609 -7.032 -4.140 1.00 87.12 84 GLU A N 1
ATOM 635 C CA . GLU A 1 84 ? 8.927 -7.656 -4.221 1.00 87.12 84 GLU A CA 1
ATOM 636 C C . GLU A 1 84 ? 9.012 -8.649 -5.388 1.00 87.12 84 GLU A C 1
ATOM 638 O O . GLU A 1 84 ? 9.967 -8.618 -6.174 1.00 87.12 84 GLU A O 1
ATOM 643 N N . ALA A 1 85 ? 7.961 -9.449 -5.591 1.00 84.62 85 ALA A N 1
ATOM 644 C CA . ALA A 1 85 ? 7.835 -10.296 -6.773 1.00 84.62 85 ALA A CA 1
ATOM 645 C C . ALA A 1 85 ? 7.794 -9.461 -8.068 1.00 84.62 85 ALA A C 1
ATOM 647 O O . ALA A 1 85 ? 8.528 -9.748 -9.019 1.00 84.62 85 ALA A O 1
ATOM 648 N N . ALA A 1 86 ? 7.002 -8.384 -8.088 1.00 88.69 86 ALA A N 1
ATOM 649 C CA . ALA A 1 86 ? 6.905 -7.473 -9.225 1.00 88.69 86 ALA A CA 1
ATOM 650 C C . ALA A 1 86 ? 8.257 -6.818 -9.547 1.00 88.69 86 ALA A C 1
ATOM 652 O O . ALA A 1 86 ? 8.659 -6.773 -10.709 1.00 88.69 86 ALA A O 1
ATOM 653 N N . ARG A 1 87 ? 9.012 -6.384 -8.530 1.00 91.56 87 ARG A N 1
ATOM 654 C CA . ARG A 1 87 ? 10.352 -5.797 -8.684 1.00 91.56 87 ARG A CA 1
ATOM 655 C C . ARG A 1 87 ? 11.301 -6.747 -9.408 1.00 91.56 87 ARG A C 1
ATOM 657 O O . ARG A 1 87 ? 12.029 -6.308 -10.298 1.00 91.56 87 ARG A O 1
ATOM 664 N N . LYS A 1 88 ? 11.286 -8.036 -9.054 1.00 90.31 88 LYS A N 1
ATOM 665 C CA . LYS A 1 88 ? 12.135 -9.049 -9.695 1.00 90.31 88 LYS A CA 1
ATOM 666 C C . LYS A 1 88 ? 11.792 -9.219 -11.177 1.00 90.31 88 LYS A C 1
ATOM 668 O O . LYS A 1 88 ? 12.696 -9.262 -12.007 1.00 90.31 88 LYS A O 1
ATOM 673 N N . VAL A 1 89 ? 10.501 -9.257 -11.515 1.00 92.31 89 VAL A N 1
ATOM 674 C CA . VAL A 1 89 ? 10.032 -9.356 -12.908 1.00 92.31 89 VAL A CA 1
ATOM 675 C C . VAL A 1 89 ? 10.398 -8.105 -13.708 1.00 92.31 89 VAL A C 1
ATOM 677 O O . VAL A 1 89 ? 10.943 -8.224 -14.803 1.00 92.31 89 VAL A O 1
ATOM 680 N N . ILE A 1 90 ? 10.172 -6.912 -13.149 1.00 93.69 90 ILE A N 1
ATOM 681 C CA . ILE A 1 90 ? 10.531 -5.637 -13.787 1.00 93.69 90 ILE A CA 1
ATOM 682 C C . ILE A 1 90 ? 12.022 -5.611 -14.121 1.00 93.69 90 ILE A C 1
ATOM 684 O O . ILE A 1 90 ? 12.390 -5.250 -15.233 1.00 93.69 90 ILE A O 1
ATOM 688 N N . TRP A 1 91 ? 12.884 -6.047 -13.201 1.00 95.12 91 TRP A N 1
ATOM 689 C CA . TRP A 1 91 ? 14.326 -6.091 -13.445 1.00 95.12 91 TRP A CA 1
ATOM 690 C C . TRP A 1 91 ? 14.714 -7.015 -14.601 1.00 95.12 91 TRP A C 1
ATOM 692 O O . TRP A 1 91 ? 15.573 -6.652 -15.402 1.00 95.12 91 TRP A O 1
ATOM 702 N N . ILE A 1 92 ? 14.060 -8.174 -14.729 1.00 93.62 92 ILE A N 1
ATOM 703 C CA . ILE A 1 92 ? 14.274 -9.084 -15.863 1.00 93.62 92 ILE A CA 1
ATOM 704 C C . ILE A 1 92 ? 13.863 -8.400 -17.168 1.00 93.62 92 ILE A C 1
ATOM 706 O O . ILE A 1 92 ? 14.635 -8.397 -18.123 1.00 93.62 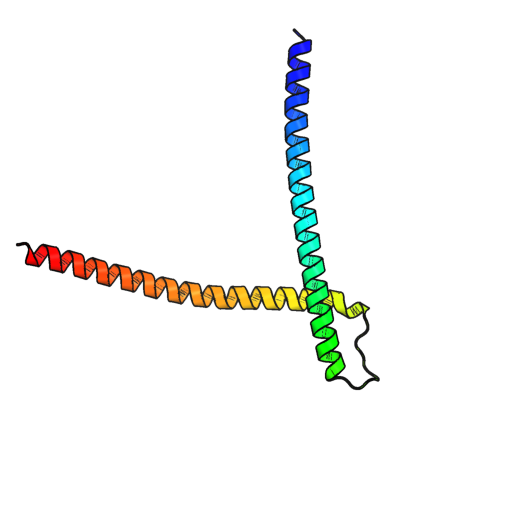92 ILE A O 1
ATOM 710 N N . VAL A 1 93 ? 12.683 -7.778 -17.207 1.00 96.62 93 VAL A N 1
ATOM 711 C CA . VAL A 1 93 ? 12.187 -7.069 -18.398 1.00 96.62 93 VAL A CA 1
ATOM 712 C C . VAL A 1 93 ? 13.124 -5.926 -18.788 1.00 96.62 93 VAL A C 1
ATOM 714 O O . VAL A 1 93 ? 13.459 -5.782 -19.961 1.00 96.62 93 VAL A O 1
ATOM 717 N N . VAL A 1 94 ? 13.594 -5.147 -17.812 1.00 96.94 94 VAL A N 1
ATOM 718 C CA . VAL A 1 94 ? 14.552 -4.056 -18.031 1.00 96.94 94 VAL A CA 1
ATOM 719 C C . VAL A 1 94 ? 15.873 -4.600 -18.573 1.00 96.94 94 VAL A C 1
ATOM 721 O O . VAL A 1 94 ? 16.365 -4.087 -19.574 1.00 96.94 94 VAL A O 1
ATOM 724 N N . ALA A 1 95 ? 16.427 -5.657 -17.975 1.00 97.12 95 ALA A N 1
ATOM 725 C CA . ALA A 1 95 ? 17.667 -6.277 -18.443 1.00 97.12 95 ALA A CA 1
ATOM 726 C C . ALA A 1 95 ? 17.537 -6.817 -19.876 1.00 97.12 95 ALA A C 1
ATOM 728 O O . ALA A 1 95 ? 18.402 -6.561 -20.712 1.00 97.12 95 ALA A O 1
ATOM 729 N N . VAL A 1 96 ? 16.436 -7.507 -20.189 1.00 97.94 96 VAL A N 1
ATOM 730 C CA . VAL A 1 96 ? 16.144 -7.993 -21.547 1.00 97.94 96 VAL A CA 1
ATOM 731 C C . VAL A 1 96 ? 16.014 -6.824 -22.522 1.00 97.94 96 VAL A C 1
ATOM 733 O O . VAL A 1 96 ? 16.615 -6.857 -23.594 1.00 97.94 96 VAL A O 1
ATOM 736 N N . GLY A 1 97 ? 15.292 -5.768 -22.141 1.00 97.25 97 GLY A N 1
ATOM 737 C CA . GLY A 1 97 ? 15.164 -4.548 -22.934 1.00 97.25 97 GLY A CA 1
ATOM 738 C C . GLY A 1 97 ? 16.523 -3.932 -23.258 1.00 97.25 97 GLY A C 1
ATOM 739 O O . GLY A 1 97 ? 16.792 -3.633 -24.419 1.00 97.25 97 GLY A O 1
ATOM 740 N N . TRP A 1 98 ? 17.409 -3.827 -22.265 1.00 97.88 98 TRP A N 1
ATOM 741 C CA . TRP A 1 98 ? 18.777 -3.347 -22.457 1.00 97.88 98 TRP A CA 1
ATOM 742 C C . TRP A 1 98 ? 19.581 -4.219 -23.417 1.00 97.88 98 TRP A C 1
ATOM 744 O O . TRP A 1 98 ? 20.197 -3.683 -24.334 1.00 97.88 98 TRP A O 1
ATOM 754 N N . VAL A 1 99 ? 19.558 -5.545 -23.252 1.00 97.75 99 VAL A N 1
ATOM 755 C CA . VAL A 1 99 ? 20.287 -6.471 -24.135 1.00 97.75 99 VAL A CA 1
ATOM 756 C C . VAL A 1 99 ? 19.800 -6.350 -25.578 1.00 97.75 99 VAL A C 1
ATOM 758 O O . VAL A 1 99 ? 20.617 -6.229 -26.487 1.00 97.75 99 VAL A O 1
ATOM 761 N N . LEU A 1 100 ? 18.483 -6.328 -25.801 1.00 96.81 100 LEU A N 1
ATOM 762 C CA . LEU A 1 100 ? 17.905 -6.180 -27.140 1.00 96.81 100 LEU A CA 1
ATOM 763 C C . LEU A 1 100 ? 18.281 -4.842 -27.786 1.00 96.81 100 LEU A C 1
ATOM 765 O O . LEU A 1 100 ? 18.590 -4.799 -28.977 1.00 96.81 100 LEU A O 1
ATOM 769 N N . LEU A 1 101 ? 18.287 -3.759 -27.005 1.00 96.75 101 LEU A N 1
ATOM 770 C CA . LEU A 1 101 ? 18.698 -2.437 -27.474 1.00 96.75 101 LEU A CA 1
ATOM 771 C C . LEU A 1 101 ? 20.185 -2.441 -27.860 1.00 96.75 101 LEU A C 1
ATOM 773 O O . LEU A 1 101 ? 20.549 -1.954 -28.926 1.00 96.75 101 LEU A O 1
ATOM 777 N N . LEU A 1 102 ? 21.035 -3.067 -27.045 1.00 96.44 102 LEU A N 1
ATOM 778 C CA . LEU A 1 102 ? 22.469 -3.191 -27.302 1.00 96.44 102 LEU A CA 1
ATOM 779 C C . LEU A 1 102 ? 22.739 -3.997 -28.583 1.00 96.44 102 LEU A C 1
ATOM 781 O O . LEU A 1 102 ? 23.479 -3.539 -29.450 1.00 96.44 102 LEU A O 1
ATOM 785 N N . VAL A 1 103 ? 22.075 -5.147 -28.751 1.00 96.38 103 VAL A N 1
ATOM 786 C CA . VAL A 1 103 ? 22.144 -5.950 -29.985 1.00 96.38 103 VAL A CA 1
ATOM 787 C C . VAL A 1 103 ? 21.734 -5.114 -31.192 1.00 96.38 103 VAL A C 1
ATOM 789 O O . VAL A 1 103 ? 22.424 -5.129 -32.209 1.00 96.38 103 VAL A O 1
ATOM 792 N N . ARG A 1 104 ? 20.644 -4.348 -31.081 1.00 94.94 104 ARG A N 1
ATOM 793 C CA . ARG A 1 104 ? 20.184 -3.474 -32.160 1.00 94.94 104 ARG A CA 1
ATOM 794 C C . ARG A 1 104 ? 21.227 -2.422 -32.534 1.00 94.94 104 ARG A C 1
ATOM 796 O O . ARG A 1 104 ? 21.507 -2.269 -33.716 1.00 94.94 104 ARG A O 1
ATOM 803 N N . ILE A 1 105 ? 21.827 -1.754 -31.550 1.00 94.88 105 ILE A N 1
ATOM 804 C CA . ILE A 1 105 ? 22.884 -0.759 -31.786 1.00 94.88 105 ILE A CA 1
ATOM 805 C C . ILE A 1 105 ? 24.072 -1.397 -32.513 1.00 94.88 105 ILE A C 1
ATOM 807 O O . ILE A 1 105 ? 24.572 -0.836 -33.483 1.00 94.88 105 ILE A O 1
ATOM 811 N N . VAL A 1 106 ? 24.512 -2.578 -32.071 1.00 94.31 106 VAL A N 1
ATOM 812 C CA . VAL A 1 106 ? 25.633 -3.296 -32.695 1.00 94.31 106 VAL A CA 1
ATOM 813 C C . VAL A 1 106 ? 25.311 -3.646 -34.147 1.00 94.31 106 VAL A C 1
ATOM 815 O O . VAL A 1 106 ? 26.121 -3.381 -35.030 1.00 94.31 106 VAL A O 1
ATOM 818 N N . LEU A 1 107 ? 24.122 -4.192 -34.412 1.00 94.19 107 LEU A N 1
ATOM 819 C CA . LEU A 1 107 ? 23.692 -4.521 -35.771 1.00 94.19 107 LEU A CA 1
ATOM 820 C C . LEU A 1 107 ? 23.624 -3.282 -36.669 1.00 94.19 107 LEU A C 1
ATOM 822 O O . LEU A 1 107 ? 24.095 -3.353 -37.799 1.00 94.19 107 LEU A O 1
ATOM 826 N N . ASP A 1 108 ? 23.093 -2.161 -36.179 1.00 92.31 108 ASP A N 1
ATOM 827 C CA . ASP A 1 108 ? 23.029 -0.912 -36.947 1.00 92.31 108 ASP A CA 1
ATOM 828 C C . ASP A 1 108 ? 24.434 -0.394 -37.301 1.00 92.31 108 ASP A C 1
ATOM 830 O O . ASP A 1 108 ? 24.673 -0.009 -38.444 1.00 92.31 108 ASP A O 1
ATOM 834 N N . VAL A 1 109 ? 25.392 -0.453 -36.369 1.00 91.25 109 VAL A N 1
ATOM 835 C CA . VAL A 1 109 ? 26.785 -0.041 -36.620 1.00 91.25 109 VAL A CA 1
ATOM 836 C C . VAL A 1 109 ? 27.479 -0.958 -37.632 1.00 91.25 109 VAL A C 1
ATOM 838 O O . VAL A 1 109 ? 28.132 -0.463 -38.550 1.00 91.25 109 VAL A O 1
ATOM 841 N N . LEU A 1 110 ? 27.316 -2.282 -37.514 1.00 87.62 110 LEU A N 1
ATOM 842 C CA . LEU A 1 110 ? 27.903 -3.226 -38.474 1.00 87.62 110 LEU A CA 1
ATOM 843 C C . LEU A 1 110 ? 27.293 -3.102 -39.873 1.00 87.62 110 LEU A C 1
ATOM 845 O O . LEU A 1 110 ? 27.978 -3.376 -40.849 1.00 87.62 110 LEU A O 1
ATOM 849 N N . ARG A 1 111 ? 26.017 -2.717 -39.986 1.00 77.12 111 ARG A N 1
ATOM 850 C CA . ARG A 1 111 ? 25.334 -2.556 -41.280 1.00 77.12 111 ARG A CA 1
ATOM 851 C C . ARG A 1 111 ? 25.654 -1.234 -41.978 1.00 77.12 111 ARG A C 1
ATOM 853 O O . ARG A 1 111 ? 25.397 -1.110 -43.170 1.00 77.12 111 ARG A O 1
ATOM 860 N N . VAL A 1 112 ? 26.133 -0.246 -41.224 1.00 59.44 112 VAL A N 1
ATOM 861 C CA . VAL A 1 112 ? 26.546 1.081 -41.710 1.00 59.44 112 VAL A CA 1
ATOM 862 C C . VAL A 1 112 ? 27.989 1.088 -42.242 1.00 59.44 112 VAL A C 1
ATOM 864 O O . VAL A 1 112 ? 28.395 2.071 -42.860 1.00 59.44 112 VAL A O 1
ATOM 867 N N . THR A 1 113 ? 28.744 0.000 -42.053 1.00 49.47 113 THR A N 1
ATOM 868 C CA . THR A 1 113 ? 30.087 -0.196 -42.632 1.00 49.47 113 THR A CA 1
ATOM 869 C C . THR A 1 113 ? 30.008 -1.055 -43.889 1.00 49.47 113 THR A C 1
ATOM 871 O O . THR A 1 113 ? 30.740 -0.746 -44.853 1.00 49.47 113 THR A O 1
#

Radius of gyration: 28.31 Å; chains: 1; bounding box: 56×67×64 Å

Foldseek 3Di:
DVVVVVVVVVVVVVVVVVVVVVVVVVVVVVVVVLQVQLLVQLVVVQVVVQVVDDPVDRDDPVRSNVVSNVRVVVVVVVVVVVVVVVVVVVVVVVVVVVVVVVVVVVVVVVVVD